Protein AF-A0A7X4JE07-F1 (afdb_monomer_lite)

Secondary structure (DSSP, 8-state):
-EEE-TTS--EEEEEEEEEEEEETTEEEEEEEEEEEE---TT--HHHHHHHHHHHHHHHHT--HHHHHHHHHHHHHHHHTTSSEEEEESS--SSS---EEEEESS-TTSTTS--

Foldseek 3Di:
DKDAQPPDRKIKDWDWDWDWDQDPNDIDTDTDTAMDIDDDPPDDPVVVVSVVVSRVVVVVPCDVVNVVVSLLVVLCVVQNPDQKDWDWDPPDPDDDTDIDIGGSDPPPPPVVPD

Structure (mmCIF, N/CA/C/O backbone):
data_AF-A0A7X4JE07-F1
#
_entry.id   AF-A0A7X4JE07-F1
#
loop_
_atom_site.group_PDB
_atom_site.id
_atom_site.type_symbol
_atom_site.label_atom_id
_atom_site.label_alt_id
_atom_site.label_comp_id
_atom_site.label_asym_id
_atom_site.label_entity_id
_atom_site.label_seq_id
_atom_site.pdbx_PDB_ins_code
_atom_site.Cartn_x
_atom_site.Cartn_y
_atom_site.Cartn_z
_atom_site.occupancy
_atom_site.B_iso_or_equiv
_atom_site.auth_seq_id
_atom_site.auth_comp_id
_atom_site.auth_asym_id
_atom_site.auth_atom_id
_atom_site.pdbx_PDB_model_num
ATOM 1 N N . MET A 1 1 ? 0.471 6.207 -6.468 1.00 81.88 1 MET A N 1
ATOM 2 C CA . MET A 1 1 ? 1.493 6.637 -7.456 1.00 81.88 1 MET A CA 1
ATOM 3 C C . MET A 1 1 ? 1.635 5.527 -8.475 1.00 81.88 1 MET A C 1
ATOM 5 O O . MET A 1 1 ? 1.522 4.376 -8.073 1.00 81.88 1 MET A O 1
ATOM 9 N N . THR A 1 2 ? 1.874 5.852 -9.739 1.00 93.19 2 THR A N 1
ATOM 10 C CA . THR A 1 2 ? 2.003 4.880 -10.834 1.00 93.19 2 THR A CA 1
ATOM 11 C C . THR A 1 2 ? 3.125 5.301 -11.782 1.00 93.19 2 THR A C 1
ATOM 13 O O . THR A 1 2 ? 3.585 6.445 -11.726 1.00 93.19 2 THR A O 1
ATOM 16 N N . GLY A 1 3 ? 3.583 4.389 -12.634 1.00 94.50 3 GLY A N 1
ATOM 17 C CA . GLY A 1 3 ? 4.543 4.691 -13.691 1.00 94.50 3 GLY A CA 1
ATOM 18 C C . GLY A 1 3 ? 4.943 3.452 -14.482 1.00 94.50 3 GLY A C 1
ATOM 19 O O . GLY A 1 3 ? 4.315 2.403 -14.371 1.00 94.50 3 GLY A O 1
ATOM 20 N N . THR A 1 4 ? 6.020 3.578 -15.251 1.00 96.25 4 THR A N 1
ATOM 21 C CA . THR A 1 4 ? 6.629 2.476 -16.009 1.00 96.25 4 THR A CA 1
ATOM 22 C C . THR A 1 4 ? 8.018 2.191 -15.451 1.00 96.25 4 THR A C 1
ATOM 24 O O . THR A 1 4 ? 8.731 3.119 -15.050 1.00 96.25 4 THR A O 1
ATOM 27 N N . VAL A 1 5 ? 8.395 0.915 -15.364 1.00 94.69 5 VAL A N 1
ATOM 28 C CA . VAL A 1 5 ? 9.730 0.512 -14.911 1.00 94.69 5 VAL A CA 1
ATOM 29 C C . VAL A 1 5 ? 10.755 0.968 -15.962 1.00 94.69 5 VAL A C 1
ATOM 31 O O . VAL A 1 5 ? 10.560 0.695 -17.150 1.00 94.69 5 VAL A O 1
ATOM 34 N N . PRO A 1 6 ? 11.834 1.682 -15.577 1.00 93.56 6 PRO A N 1
ATOM 35 C CA . PRO A 1 6 ? 12.782 2.249 -16.533 1.00 93.56 6 PRO A CA 1
ATOM 36 C C . PRO A 1 6 ? 13.335 1.213 -17.514 1.00 93.56 6 PRO A C 1
ATOM 38 O O . PRO A 1 6 ? 13.713 0.122 -17.104 1.00 93.56 6 PRO A O 1
ATOM 41 N N . LYS A 1 7 ? 13.433 1.592 -18.796 1.00 91.69 7 LYS A N 1
ATOM 42 C CA . LYS A 1 7 ? 13.927 0.740 -19.899 1.00 91.69 7 LYS A CA 1
ATOM 43 C C . LYS A 1 7 ? 13.078 -0.511 -20.181 1.00 91.69 7 LYS A C 1
ATOM 45 O O . LYS A 1 7 ? 13.529 -1.396 -20.895 1.00 91.69 7 LYS A O 1
ATOM 50 N N . THR A 1 8 ? 11.852 -0.567 -19.670 1.00 92.88 8 THR A N 1
ATOM 51 C CA . THR A 1 8 ? 10.886 -1.635 -19.960 1.00 92.88 8 THR A CA 1
ATOM 52 C C . THR A 1 8 ? 9.535 -1.027 -20.348 1.00 92.88 8 THR A C 1
ATOM 54 O O . THR A 1 8 ? 9.345 0.187 -20.262 1.00 92.88 8 THR A O 1
ATOM 57 N N . THR A 1 9 ? 8.582 -1.869 -20.739 1.00 93.62 9 THR A N 1
ATOM 58 C CA . THR A 1 9 ? 7.169 -1.500 -20.926 1.00 93.62 9 THR A CA 1
ATOM 59 C C . THR A 1 9 ? 6.290 -1.868 -19.724 1.00 93.62 9 THR A C 1
ATOM 61 O O . THR A 1 9 ? 5.085 -1.631 -19.757 1.00 93.62 9 THR A O 1
ATOM 64 N N . VAL A 1 10 ? 6.874 -2.415 -18.651 1.00 96.12 10 VAL A N 1
ATOM 65 C CA . VAL A 1 10 ? 6.145 -2.921 -17.480 1.00 96.12 10 VAL A CA 1
ATOM 66 C C . VAL A 1 10 ? 5.585 -1.766 -16.653 1.00 96.12 10 VAL A C 1
ATOM 68 O O . VAL A 1 10 ? 6.322 -0.875 -16.213 1.00 96.12 10 VAL A O 1
ATOM 71 N N . SER A 1 11 ? 4.275 -1.796 -16.412 1.00 96.50 11 SER A N 1
ATOM 72 C CA . SER A 1 11 ? 3.584 -0.861 -15.526 1.00 96.50 11 SER A CA 1
ATOM 73 C C . SER A 1 11 ? 3.906 -1.169 -14.057 1.00 96.50 11 SER A C 1
ATOM 75 O O . SER A 1 11 ? 4.138 -2.315 -13.663 1.00 96.50 11 SER A O 1
ATOM 77 N N . TRP A 1 12 ? 3.922 -0.135 -13.217 1.00 95.94 12 TRP A N 1
ATOM 78 C CA . TRP A 1 12 ? 3.990 -0.294 -11.768 1.00 95.94 12 TRP A CA 1
ATOM 79 C C . TRP A 1 12 ? 3.075 0.686 -11.042 1.00 95.94 12 TRP A C 1
ATOM 81 O O . TRP A 1 12 ? 2.774 1.785 -11.521 1.00 95.94 12 TRP A O 1
ATOM 91 N N . SER A 1 13 ? 2.670 0.303 -9.833 1.00 95.00 13 SER A N 1
ATOM 92 C CA . SER A 1 13 ? 1.868 1.133 -8.938 1.00 95.00 13 SER A CA 1
ATOM 93 C C . SER A 1 13 ? 2.255 0.945 -7.468 1.00 95.00 13 SER A C 1
ATOM 95 O O . SER A 1 13 ? 2.719 -0.119 -7.061 1.00 95.00 13 SER A O 1
ATOM 97 N N . GLU A 1 14 ? 2.089 1.993 -6.658 1.00 91.88 14 GLU A N 1
ATOM 98 C CA . GLU A 1 14 ? 2.019 1.844 -5.200 1.00 91.88 14 GLU A CA 1
ATOM 99 C C . GLU A 1 14 ? 0.643 1.298 -4.826 1.00 91.88 14 GLU A C 1
ATOM 101 O O . GLU A 1 14 ? -0.377 1.894 -5.180 1.00 91.88 14 GLU A O 1
ATOM 106 N N . ALA A 1 15 ? 0.635 0.233 -4.039 1.00 92.38 15 ALA A N 1
ATOM 107 C CA . ALA A 1 15 ? -0.553 -0.363 -3.453 1.00 92.38 15 ALA A CA 1
ATOM 108 C C . ALA A 1 15 ? -0.366 -0.531 -1.939 1.00 92.38 15 ALA A C 1
ATOM 110 O O . ALA A 1 15 ? 0.742 -0.402 -1.409 1.00 92.38 15 ALA A O 1
ATOM 111 N N . CYS A 1 16 ? -1.449 -0.847 -1.237 1.00 89.62 16 CYS A N 1
ATOM 112 C CA . CYS A 1 16 ? -1.407 -1.259 0.159 1.00 89.62 16 CYS A CA 1
ATOM 113 C C . CYS A 1 16 ? -2.047 -2.631 0.280 1.00 89.62 16 CYS A C 1
ATOM 115 O O . CYS A 1 16 ? -3.227 -2.797 -0.026 1.00 89.62 16 CYS A O 1
ATOM 117 N N . LYS A 1 17 ? -1.266 -3.615 0.720 1.00 89.75 17 LYS A N 1
ATOM 118 C CA . LYS A 1 17 ? -1.808 -4.915 1.083 1.00 89.75 17 LYS A CA 1
ATOM 119 C C . LYS A 1 17 ? -2.398 -4.818 2.485 1.00 89.75 17 LYS A C 1
ATOM 121 O O . LYS A 1 17 ? -1.749 -4.321 3.404 1.00 89.75 17 LYS A O 1
ATOM 126 N N . LEU A 1 18 ? -3.620 -5.316 2.627 1.00 87.12 18 LEU A N 1
ATOM 127 C CA . LEU A 1 18 ? -4.314 -5.422 3.902 1.00 87.12 18 LEU A CA 1
ATOM 128 C C . LEU A 1 18 ? -4.224 -6.861 4.393 1.00 87.12 18 LEU A C 1
ATOM 130 O O . LEU A 1 18 ? -4.508 -7.797 3.644 1.00 87.12 18 LEU A O 1
ATOM 134 N N . ARG A 1 19 ? -3.813 -7.041 5.645 1.00 87.00 19 ARG A N 1
ATOM 135 C CA . ARG A 1 19 ? -3.731 -8.358 6.276 1.00 87.00 19 ARG A CA 1
ATOM 136 C C . ARG A 1 19 ? -4.374 -8.310 7.648 1.00 87.00 19 ARG A C 1
ATOM 138 O O . ARG A 1 19 ? -4.022 -7.462 8.459 1.00 87.00 19 ARG A O 1
ATOM 145 N N . MET A 1 20 ? -5.282 -9.242 7.907 1.00 85.06 20 MET A N 1
ATOM 146 C CA . MET A 1 20 ? -5.824 -9.452 9.244 1.00 85.06 20 MET A CA 1
ATOM 147 C C . MET A 1 20 ? -5.002 -10.513 9.972 1.00 85.06 20 MET A C 1
ATOM 149 O O . MET A 1 20 ? -4.620 -11.523 9.378 1.00 85.06 20 MET A O 1
ATOM 153 N N . ASP A 1 21 ? -4.712 -10.275 11.245 1.00 84.62 21 ASP A N 1
ATOM 154 C CA . ASP A 1 21 ? -4.024 -11.224 12.121 1.00 84.62 21 ASP A CA 1
ATOM 155 C C . ASP A 1 21 ? -4.689 -11.240 13.497 1.00 84.62 21 ASP A C 1
ATOM 157 O O . ASP A 1 21 ? -5.192 -10.215 13.949 1.00 84.62 21 ASP A O 1
ATOM 161 N N . TYR A 1 22 ? -4.679 -12.384 14.175 1.00 84.44 22 TYR A N 1
ATOM 162 C CA . TYR A 1 22 ? -5.186 -12.506 15.540 1.00 84.44 22 TYR A CA 1
ATOM 163 C C . TYR A 1 22 ? -4.018 -12.744 16.496 1.00 84.44 22 TYR A C 1
ATOM 165 O O . TYR A 1 22 ? -3.350 -13.784 16.446 1.00 84.44 22 TYR A O 1
ATOM 173 N N . ARG A 1 23 ? -3.732 -11.747 17.338 1.00 82.88 23 ARG A N 1
ATOM 174 C CA . ARG A 1 23 ? -2.597 -11.719 18.273 1.00 82.88 23 ARG A CA 1
ATOM 175 C C . ARG A 1 23 ? -2.967 -10.907 19.511 1.00 82.88 23 ARG A C 1
ATOM 177 O O . ARG A 1 23 ? -3.692 -9.925 19.397 1.00 82.88 23 ARG A O 1
ATOM 184 N N . PHE A 1 24 ? -2.431 -11.278 20.675 1.00 84.06 24 PHE A N 1
ATOM 185 C CA . PHE A 1 24 ? -2.705 -10.593 21.952 1.00 84.06 24 PHE A CA 1
ATOM 186 C C . PHE A 1 24 ? -4.208 -10.460 22.253 1.00 84.06 24 PHE A C 1
ATOM 188 O O . PHE A 1 24 ? -4.671 -9.396 22.649 1.00 84.06 24 PHE A O 1
ATOM 195 N N . ASP A 1 25 ? -4.962 -11.529 21.984 1.00 82.62 25 ASP A N 1
ATOM 196 C CA . ASP A 1 25 ? -6.423 -11.597 22.110 1.00 82.62 25 ASP A CA 1
ATOM 197 C C . ASP A 1 25 ? -7.197 -10.514 21.335 1.00 82.62 25 ASP A C 1
ATOM 199 O O . ASP A 1 25 ? -8.355 -10.221 21.630 1.00 82.62 25 ASP A O 1
ATOM 203 N N . GLN A 1 26 ? -6.575 -9.932 20.305 1.00 75.88 26 GLN A N 1
ATOM 204 C CA . GLN A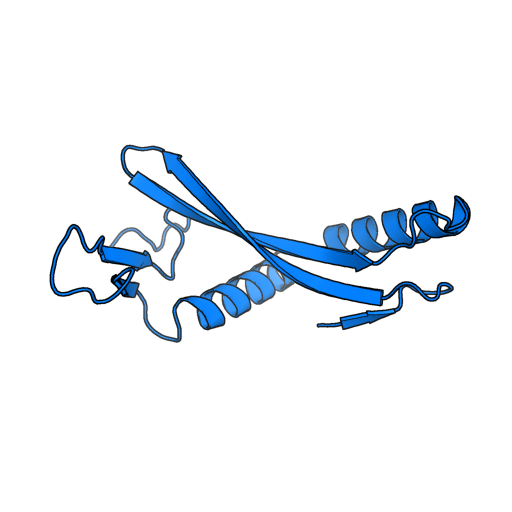 1 26 ? -7.145 -8.877 19.470 1.00 75.88 26 GLN A CA 1
ATOM 205 C C . GLN A 1 26 ? -6.942 -9.165 17.978 1.00 75.88 26 GLN A C 1
ATOM 207 O O . GLN A 1 26 ? -5.986 -9.830 17.566 1.00 75.88 26 GLN A O 1
ATOM 212 N N . ILE A 1 27 ? -7.857 -8.647 17.152 1.00 80.06 27 ILE A N 1
ATOM 213 C CA . ILE A 1 27 ? -7.722 -8.640 15.692 1.00 80.06 27 ILE A CA 1
ATOM 214 C C . ILE A 1 27 ? -6.943 -7.391 15.281 1.00 80.06 27 ILE A C 1
ATOM 216 O O . ILE A 1 27 ? -7.306 -6.271 15.630 1.00 80.06 27 ILE A O 1
ATOM 220 N N . TRP A 1 28 ? -5.901 -7.592 14.486 1.00 76.50 28 TRP A N 1
ATOM 221 C CA . TRP A 1 28 ? -5.039 -6.550 13.952 1.00 76.50 28 TRP A CA 1
ATOM 222 C C . TRP A 1 28 ? -5.249 -6.419 12.457 1.00 76.50 28 TRP A C 1
ATOM 224 O O . TRP A 1 28 ? -5.166 -7.411 11.733 1.00 76.50 28 TRP A O 1
ATOM 234 N N . LEU A 1 29 ? -5.440 -5.188 11.988 1.00 78.19 29 LEU A N 1
ATOM 235 C CA . LEU A 1 29 ? -5.334 -4.856 10.574 1.00 78.19 29 LEU A CA 1
ATOM 236 C C . LEU A 1 29 ? -3.933 -4.308 10.301 1.00 78.19 29 LEU A C 1
ATOM 238 O O . LEU A 1 29 ? -3.581 -3.214 10.741 1.00 78.19 29 LEU A O 1
ATOM 242 N N . LEU A 1 30 ? -3.127 -5.071 9.572 1.00 84.19 30 LEU A N 1
ATOM 243 C CA . LEU A 1 30 ? -1.811 -4.651 9.121 1.00 84.19 30 LEU A CA 1
ATOM 244 C C . LEU A 1 30 ? -1.905 -4.063 7.718 1.00 84.19 30 LEU A C 1
ATOM 246 O O . LEU A 1 30 ? -2.487 -4.660 6.809 1.00 84.19 30 LEU A O 1
ATOM 250 N N . LEU A 1 31 ? -1.289 -2.895 7.564 1.00 84.44 31 LEU A N 1
ATOM 251 C CA . LEU A 1 31 ? -1.147 -2.190 6.303 1.00 84.44 31 LEU A CA 1
ATOM 252 C C . LEU A 1 31 ? 0.292 -2.368 5.824 1.00 84.44 31 LEU A C 1
ATOM 254 O O . LEU A 1 31 ? 1.238 -1.936 6.483 1.00 84.44 31 LEU A O 1
ATOM 258 N N . GLU A 1 32 ? 0.455 -2.990 4.665 1.00 87.44 32 GLU A N 1
ATOM 259 C CA . GLU A 1 32 ? 1.752 -3.288 4.066 1.00 87.44 32 GLU A CA 1
ATOM 260 C C . GLU A 1 32 ? 1.862 -2.544 2.721 1.00 87.44 32 GLU A C 1
ATOM 262 O O . GLU A 1 32 ? 1.442 -3.068 1.683 1.00 87.44 32 GLU A O 1
ATOM 267 N N . PRO A 1 33 ? 2.413 -1.310 2.691 1.00 88.81 33 PRO A N 1
ATOM 268 C CA . PRO A 1 33 ? 2.652 -0.606 1.439 1.00 88.81 33 PRO A CA 1
ATOM 269 C C . PRO A 1 33 ? 3.579 -1.422 0.543 1.00 88.81 33 PRO A C 1
ATOM 271 O O . PRO A 1 33 ? 4.690 -1.787 0.936 1.00 88.81 33 PRO A O 1
ATOM 274 N N . MET A 1 34 ? 3.182 -1.652 -0.699 1.00 90.56 34 MET A N 1
ATOM 275 C CA . MET A 1 34 ? 3.928 -2.467 -1.650 1.00 90.56 34 MET A CA 1
ATOM 276 C C . MET A 1 34 ? 3.932 -1.839 -3.039 1.00 90.56 34 MET A C 1
ATOM 278 O O . MET A 1 34 ? 3.146 -0.949 -3.340 1.00 90.56 34 MET A O 1
ATOM 282 N N . VAL A 1 35 ? 4.856 -2.307 -3.870 1.00 93.00 35 VAL A N 1
ATOM 283 C CA . VAL A 1 35 ? 4.906 -1.966 -5.291 1.00 93.00 35 VAL A CA 1
ATOM 284 C C . VAL A 1 35 ? 4.354 -3.168 -6.040 1.00 93.00 35 VAL A C 1
ATOM 286 O O . VAL A 1 35 ? 4.849 -4.278 -5.826 1.00 93.00 35 VAL A O 1
ATOM 289 N N . VAL A 1 36 ? 3.324 -2.946 -6.848 1.00 94.75 36 VAL A N 1
ATOM 290 C CA . VAL A 1 36 ? 2.730 -3.946 -7.742 1.00 94.75 36 VAL A CA 1
ATOM 291 C C . VAL A 1 36 ? 3.220 -3.662 -9.153 1.00 94.75 36 VAL A C 1
ATOM 293 O O . VAL A 1 36 ? 3.329 -2.499 -9.542 1.00 94.75 36 VAL A O 1
ATOM 296 N N . THR A 1 37 ? 3.529 -4.719 -9.893 1.00 95.50 37 THR A N 1
ATOM 297 C CA . THR A 1 37 ? 4.026 -4.677 -11.270 1.00 95.50 37 THR A CA 1
ATOM 298 C C . THR A 1 37 ? 3.293 -5.720 -12.095 1.00 95.50 37 THR A C 1
ATOM 300 O O . THR A 1 37 ? 3.057 -6.818 -11.595 1.00 95.50 37 THR A O 1
ATOM 303 N N . GLU A 1 38 ? 2.982 -5.403 -13.345 1.00 92.56 38 GLU A N 1
ATOM 304 C CA . GLU A 1 38 ? 2.319 -6.324 -14.274 1.00 92.56 38 GLU A CA 1
ATOM 305 C C . GLU A 1 38 ? 3.348 -6.803 -15.301 1.00 92.56 38 GLU A C 1
ATOM 307 O O . GLU A 1 38 ? 3.542 -6.183 -16.347 1.00 92.56 38 GLU A O 1
ATOM 312 N N . VAL A 1 39 ? 4.082 -7.862 -14.955 1.00 93.19 39 VAL A N 1
ATOM 313 C CA . VAL A 1 39 ? 5.064 -8.476 -15.859 1.00 93.19 39 VAL A CA 1
ATOM 314 C C . VAL A 1 39 ? 4.365 -9.596 -16.630 1.00 93.19 39 VAL A C 1
ATOM 316 O O . VAL A 1 39 ? 3.776 -10.458 -15.979 1.00 93.19 39 VAL A O 1
ATOM 319 N N . PRO A 1 40 ? 4.400 -9.600 -17.973 1.00 91.38 40 PRO A N 1
ATOM 320 C CA . PRO A 1 40 ? 3.911 -10.728 -18.762 1.00 91.38 40 PRO A CA 1
ATOM 321 C C . PRO A 1 40 ? 4.660 -12.022 -18.419 1.00 91.38 40 PRO A C 1
ATOM 323 O O . PRO A 1 40 ? 5.875 -11.993 -18.221 1.00 91.38 40 PRO A O 1
ATOM 326 N N . ASP A 1 41 ? 3.957 -13.155 -18.386 1.00 90.12 41 ASP A N 1
ATOM 327 C CA . ASP A 1 41 ? 4.562 -14.461 -18.072 1.00 90.12 41 ASP A CA 1
ATOM 328 C C . ASP A 1 41 ? 5.607 -14.901 -19.116 1.00 90.12 41 ASP A C 1
ATOM 330 O O . ASP A 1 41 ? 6.505 -15.680 -18.807 1.00 90.12 41 ASP A O 1
ATOM 334 N N . ASP A 1 42 ? 5.503 -14.393 -20.348 1.00 93.44 42 ASP A N 1
ATOM 335 C CA . ASP A 1 42 ? 6.407 -14.647 -21.474 1.00 93.44 42 ASP A CA 1
ATOM 336 C C . ASP A 1 42 ? 7.517 -13.590 -21.621 1.00 93.44 42 ASP A C 1
ATOM 338 O O . ASP A 1 42 ? 8.234 -13.567 -22.627 1.00 93.44 42 ASP A O 1
ATOM 342 N N . ALA A 1 43 ? 7.671 -12.698 -20.639 1.00 92.31 43 ALA A N 1
ATOM 343 C CA . ALA A 1 43 ? 8.694 -11.666 -20.685 1.00 92.31 43 ALA A CA 1
ATOM 344 C C . ALA A 1 43 ? 10.117 -12.271 -20.669 1.00 92.31 43 ALA A C 1
ATOM 346 O O . ALA A 1 43 ? 10.362 -13.290 -20.025 1.00 92.31 43 ALA A O 1
ATOM 347 N N . PRO A 1 44 ? 11.100 -11.634 -21.330 1.00 93.81 44 PRO A N 1
ATOM 348 C CA . PRO A 1 44 ? 12.497 -12.049 -21.224 1.00 93.81 44 PRO A CA 1
ATOM 349 C C . PRO A 1 44 ? 13.027 -11.945 -19.785 1.00 93.81 44 PRO A C 1
ATOM 351 O O . PRO A 1 44 ? 12.674 -11.008 -19.065 1.00 93.81 44 PRO A O 1
ATOM 354 N N . ASP A 1 45 ? 13.960 -12.822 -19.401 1.00 94.56 45 ASP A N 1
ATOM 355 C CA . ASP A 1 45 ? 14.607 -12.820 -18.072 1.00 94.56 45 ASP A CA 1
ATOM 356 C C . ASP A 1 45 ? 15.191 -11.448 -17.688 1.00 94.56 45 ASP A C 1
ATOM 358 O O . ASP A 1 45 ? 15.113 -11.016 -16.538 1.00 94.56 45 ASP A O 1
ATOM 362 N N . GLU A 1 46 ? 15.721 -10.711 -18.667 1.00 94.62 46 GLU A N 1
ATOM 363 C CA . GLU A 1 46 ? 16.252 -9.355 -18.480 1.00 94.62 46 GLU A CA 1
ATOM 364 C C . GLU A 1 46 ? 15.193 -8.373 -17.953 1.00 94.62 46 GLU A C 1
ATOM 366 O O . GLU A 1 46 ? 15.498 -7.500 -17.137 1.00 94.62 46 GLU A O 1
ATOM 371 N N . VAL A 1 47 ? 13.934 -8.525 -18.383 1.00 94.44 47 VAL A N 1
ATOM 372 C CA . VAL A 1 47 ? 12.810 -7.711 -17.903 1.00 94.44 47 VAL A CA 1
ATOM 373 C C . VAL A 1 47 ? 12.469 -8.087 -16.465 1.00 94.44 47 VAL A C 1
ATOM 375 O O . VAL A 1 47 ? 12.276 -7.192 -15.640 1.00 94.44 47 VAL A O 1
ATOM 378 N N . PHE A 1 48 ? 12.445 -9.381 -16.135 1.00 94.00 48 PHE A N 1
ATOM 379 C CA . PHE A 1 48 ? 12.208 -9.841 -14.764 1.00 94.00 48 PHE A CA 1
ATOM 380 C C . PHE A 1 48 ? 13.256 -9.298 -13.791 1.00 94.00 48 PHE A C 1
ATOM 382 O O . PHE A 1 48 ? 12.899 -8.760 -12.738 1.00 94.00 48 PHE A O 1
ATOM 389 N N . GLU A 1 49 ? 14.537 -9.368 -14.153 1.00 94.88 49 GLU A N 1
ATOM 390 C CA . GLU A 1 49 ? 15.620 -8.846 -13.319 1.00 94.88 49 GLU A CA 1
ATOM 391 C C . GLU A 1 49 ? 15.562 -7.317 -13.191 1.00 94.88 49 GLU A C 1
ATOM 393 O O . GLU A 1 49 ? 15.663 -6.794 -12.077 1.00 94.88 49 GLU A O 1
ATOM 398 N N . ALA A 1 50 ? 15.280 -6.590 -14.279 1.00 95.06 50 ALA A N 1
ATOM 399 C CA . ALA A 1 50 ? 15.100 -5.137 -14.232 1.00 95.06 50 ALA A CA 1
ATOM 400 C C . ALA A 1 50 ? 13.938 -4.720 -13.309 1.00 95.06 50 ALA A C 1
ATOM 402 O O . ALA A 1 50 ? 14.062 -3.782 -12.515 1.00 95.06 50 ALA A O 1
ATOM 403 N N . VAL A 1 51 ? 12.809 -5.432 -13.370 1.00 95.31 51 VAL A N 1
ATOM 404 C CA . VAL A 1 51 ? 11.646 -5.184 -12.506 1.00 95.31 51 VAL A CA 1
ATOM 405 C C . VAL A 1 51 ? 11.969 -5.509 -11.049 1.00 95.31 51 VAL A C 1
ATOM 407 O O . VAL A 1 51 ? 11.647 -4.725 -10.149 1.00 95.31 51 VAL A O 1
ATOM 410 N N . ARG A 1 52 ? 12.644 -6.633 -10.792 1.00 94.56 52 ARG A N 1
ATOM 411 C CA . ARG A 1 52 ? 13.057 -7.044 -9.447 1.00 94.56 52 ARG A CA 1
ATOM 412 C C . ARG A 1 52 ? 14.001 -6.028 -8.812 1.00 94.56 52 ARG A C 1
ATOM 414 O O . ARG A 1 52 ? 13.795 -5.647 -7.654 1.00 94.56 52 ARG A O 1
ATOM 421 N N . GLU A 1 53 ? 15.008 -5.574 -9.553 1.00 95.62 53 GLU A N 1
ATOM 422 C CA . GLU A 1 53 ? 15.939 -4.543 -9.100 1.00 95.62 53 GLU A CA 1
ATOM 423 C C . GLU A 1 53 ? 15.207 -3.227 -8.825 1.00 95.62 53 GLU A C 1
ATOM 425 O O . GLU A 1 53 ? 15.359 -2.658 -7.743 1.00 95.62 53 GLU A O 1
ATOM 430 N N . PHE A 1 54 ? 14.326 -2.799 -9.734 1.00 95.00 54 PHE A N 1
ATOM 431 C CA . PHE A 1 54 ? 13.511 -1.600 -9.549 1.00 95.00 54 PHE A CA 1
ATOM 432 C C . PHE A 1 54 ? 12.679 -1.650 -8.259 1.00 95.00 54 PHE A C 1
ATOM 434 O O . PHE A 1 54 ? 12.693 -0.701 -7.467 1.00 95.00 54 PHE A O 1
ATOM 441 N N . VAL A 1 55 ? 11.968 -2.756 -8.012 1.00 93.69 55 VAL A N 1
ATOM 442 C CA . VAL A 1 55 ? 11.153 -2.927 -6.799 1.00 93.69 55 VAL A CA 1
ATOM 443 C C . VAL A 1 55 ? 12.032 -2.917 -5.548 1.00 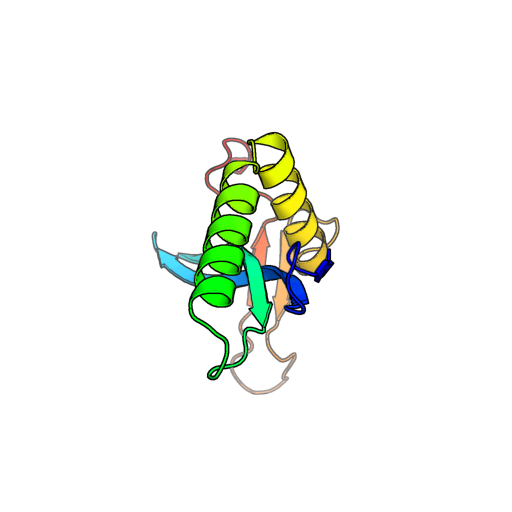93.69 55 VAL A C 1
ATOM 445 O O . VAL A 1 55 ? 11.670 -2.279 -4.552 1.00 93.69 55 VAL A O 1
ATOM 448 N N . ARG A 1 56 ? 13.189 -3.591 -5.584 1.00 92.81 56 ARG A N 1
ATOM 449 C CA . ARG A 1 56 ? 14.147 -3.627 -4.471 1.00 92.81 56 ARG A CA 1
ATOM 450 C C . ARG A 1 56 ? 14.660 -2.229 -4.140 1.00 92.81 56 ARG A C 1
ATOM 452 O O . ARG A 1 56 ? 14.556 -1.808 -2.989 1.00 92.81 56 ARG A O 1
ATOM 459 N N . ASP A 1 57 ? 15.147 -1.499 -5.135 1.00 92.44 57 ASP A N 1
ATOM 460 C CA . ASP A 1 57 ? 15.689 -0.151 -4.977 1.00 92.44 57 ASP A CA 1
ATOM 461 C C . ASP A 1 57 ? 14.636 0.822 -4.456 1.00 92.44 57 ASP A C 1
ATOM 463 O O . ASP A 1 57 ? 14.884 1.605 -3.535 1.00 92.44 57 ASP A O 1
ATOM 467 N N . ARG A 1 58 ? 13.421 0.744 -5.002 1.00 89.81 58 ARG A N 1
ATOM 468 C CA . ARG A 1 58 ? 12.309 1.587 -4.572 1.00 89.81 58 ARG A CA 1
ATOM 469 C C . ARG A 1 58 ? 11.937 1.333 -3.114 1.00 89.81 58 ARG A C 1
ATOM 471 O O . ARG A 1 58 ? 11.691 2.292 -2.385 1.00 89.81 58 ARG A O 1
ATOM 478 N N . ARG A 1 59 ? 11.933 0.072 -2.668 1.00 87.38 59 ARG A N 1
ATOM 479 C CA . ARG A 1 59 ? 11.715 -0.287 -1.257 1.00 87.38 59 ARG A CA 1
ATOM 480 C C . ARG A 1 59 ? 12.872 0.171 -0.371 1.00 87.38 59 ARG A C 1
ATOM 482 O O . ARG A 1 59 ? 12.612 0.753 0.676 1.00 87.38 59 ARG A O 1
ATOM 489 N N . ALA A 1 60 ? 14.118 -0.020 -0.800 1.00 86.50 60 ALA A N 1
ATOM 490 C CA . ALA A 1 60 ? 15.305 0.386 -0.046 1.00 86.50 60 ALA A CA 1
ATOM 491 C C . ALA A 1 60 ? 15.365 1.907 0.180 1.00 86.50 60 ALA A C 1
ATOM 493 O O . ALA A 1 60 ? 15.775 2.370 1.242 1.00 86.50 60 ALA A O 1
ATOM 494 N N . ARG A 1 61 ? 14.887 2.700 -0.786 1.00 84.44 61 ARG A N 1
ATOM 495 C CA . ARG A 1 61 ? 14.818 4.168 -0.683 1.00 84.44 61 ARG A CA 1
ATOM 496 C C . ARG A 1 61 ? 13.686 4.682 0.212 1.00 84.44 61 ARG A C 1
ATOM 498 O O . ARG A 1 61 ? 13.604 5.891 0.437 1.00 84.44 61 ARG A O 1
ATOM 505 N N . ARG A 1 62 ? 12.826 3.812 0.761 1.00 82.25 62 ARG A N 1
ATOM 506 C CA . ARG A 1 62 ? 11.797 4.190 1.746 1.00 82.25 62 ARG A CA 1
ATOM 507 C C . ARG A 1 62 ? 12.435 4.446 3.112 1.00 82.25 62 ARG A C 1
ATOM 509 O O . ARG A 1 62 ? 12.217 3.711 4.068 1.00 82.25 62 ARG A O 1
ATOM 516 N N . HIS A 1 63 ? 13.205 5.524 3.217 1.00 76.81 63 HIS A N 1
ATOM 517 C CA . HIS A 1 63 ? 13.673 6.013 4.509 1.00 76.81 63 HIS A CA 1
ATOM 518 C C . HIS A 1 63 ? 12.472 6.322 5.426 1.00 76.81 63 HIS A C 1
ATOM 520 O O . HIS A 1 63 ? 11.387 6.650 4.934 1.00 76.81 63 HIS A O 1
ATOM 526 N N . ASN A 1 64 ? 12.670 6.292 6.751 1.00 73.44 64 ASN A N 1
ATOM 527 C CA . ASN A 1 64 ? 11.600 6.398 7.762 1.00 73.44 64 ASN A CA 1
ATOM 528 C C . ASN A 1 64 ? 10.539 7.466 7.449 1.00 73.44 64 ASN A C 1
ATOM 530 O O . ASN A 1 64 ? 9.346 7.195 7.531 1.00 73.44 64 ASN A O 1
ATOM 534 N N . ARG A 1 65 ? 10.951 8.665 7.014 1.00 78.44 65 ARG A N 1
ATOM 535 C CA . ARG A 1 65 ? 10.014 9.740 6.643 1.00 78.44 65 ARG A CA 1
ATOM 536 C C . ARG A 1 65 ? 9.095 9.400 5.453 1.00 78.44 65 ARG A C 1
ATOM 538 O O . ARG A 1 65 ? 7.912 9.709 5.517 1.00 78.44 65 ARG A O 1
ATOM 545 N N . VAL A 1 66 ? 9.604 8.782 4.383 1.00 83.50 66 VAL A N 1
ATOM 546 C CA . VAL A 1 66 ? 8.789 8.397 3.209 1.00 83.50 66 VAL A CA 1
ATOM 547 C C . VAL A 1 66 ? 7.898 7.205 3.542 1.00 83.50 66 VAL A C 1
ATOM 549 O O . VAL A 1 66 ? 6.724 7.212 3.184 1.00 83.50 66 VAL A O 1
ATOM 552 N N . ALA A 1 67 ? 8.425 6.217 4.270 1.00 80.50 67 ALA A N 1
ATOM 553 C CA . ALA A 1 67 ? 7.634 5.080 4.735 1.00 80.50 67 ALA A CA 1
ATOM 554 C C . ALA A 1 67 ? 6.464 5.537 5.621 1.00 80.50 67 ALA A C 1
ATOM 556 O O . ALA A 1 67 ? 5.327 5.126 5.399 1.00 80.50 67 ALA A O 1
ATOM 557 N N . LYS A 1 68 ? 6.730 6.457 6.559 1.00 82.69 68 LYS A N 1
ATOM 558 C CA . LYS A 1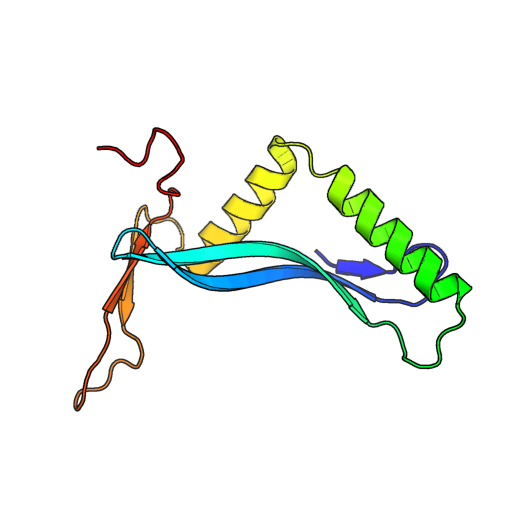 68 ? 5.705 7.065 7.410 1.00 82.69 68 LYS A CA 1
ATOM 559 C C . LYS A 1 68 ? 4.653 7.805 6.584 1.00 82.69 68 LYS A C 1
ATOM 561 O O . LYS A 1 68 ? 3.474 7.560 6.775 1.00 82.69 68 LYS A O 1
ATOM 566 N N . ALA A 1 69 ? 5.063 8.657 5.644 1.00 87.00 69 ALA A N 1
ATOM 567 C CA . ALA A 1 69 ? 4.122 9.406 4.810 1.00 87.00 69 ALA A CA 1
ATOM 568 C C . ALA A 1 69 ? 3.226 8.491 3.952 1.00 87.00 69 ALA A C 1
ATOM 570 O O . ALA A 1 69 ? 2.040 8.767 3.795 1.00 87.00 69 ALA A O 1
ATOM 571 N N . LEU A 1 70 ? 3.773 7.388 3.426 1.00 87.06 70 LEU A N 1
ATOM 572 C CA . LEU A 1 70 ? 2.993 6.382 2.698 1.00 87.06 70 LEU A CA 1
ATOM 573 C C . LEU A 1 70 ? 1.961 5.707 3.606 1.00 87.06 70 LEU A C 1
ATOM 575 O O . LEU A 1 70 ? 0.799 5.602 3.225 1.00 87.06 70 LEU A O 1
ATOM 579 N N . LEU A 1 71 ? 2.375 5.270 4.798 1.00 84.75 71 LEU A N 1
ATOM 580 C CA . LEU A 1 71 ? 1.470 4.666 5.777 1.00 84.75 71 LEU A CA 1
ATOM 58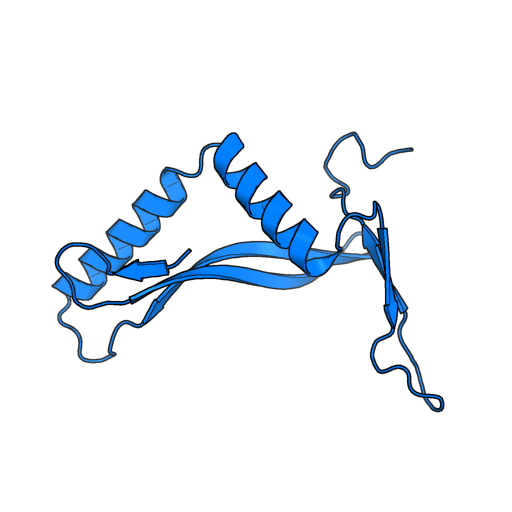1 C C . LEU A 1 71 ? 0.383 5.648 6.216 1.00 84.75 71 LEU A C 1
ATOM 583 O O . LEU A 1 71 ? -0.789 5.296 6.164 1.00 84.75 71 LEU A O 1
ATOM 587 N N . ASP A 1 72 ? 0.748 6.883 6.565 1.00 85.62 72 ASP A N 1
ATOM 588 C CA . ASP A 1 72 ? -0.199 7.931 6.956 1.00 85.62 72 ASP A CA 1
ATOM 589 C C . ASP A 1 72 ? -1.230 8.196 5.848 1.00 85.62 72 ASP A C 1
ATOM 591 O O . ASP A 1 72 ? -2.416 8.357 6.136 1.00 85.62 72 ASP A O 1
ATOM 595 N N . GLY A 1 73 ? -0.797 8.204 4.582 1.00 88.06 73 GLY A N 1
ATOM 596 C CA . GLY A 1 73 ? -1.683 8.351 3.428 1.00 88.06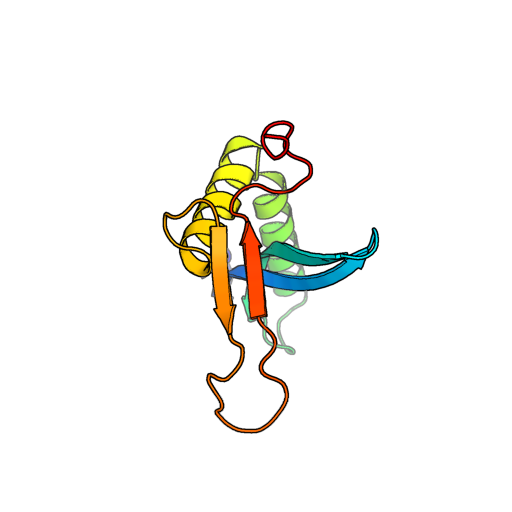 73 GLY A CA 1
ATOM 597 C C . GLY A 1 73 ? -2.689 7.206 3.315 1.00 88.06 73 GLY A C 1
ATOM 598 O O . GLY A 1 73 ? -3.884 7.454 3.169 1.00 88.06 73 GLY A O 1
ATOM 599 N N . TRP A 1 74 ? -2.237 5.956 3.443 1.00 88.25 74 TRP A N 1
ATOM 600 C CA . TRP A 1 74 ? -3.132 4.795 3.413 1.00 88.25 74 TRP A CA 1
ATOM 601 C C . TRP A 1 74 ? -4.081 4.749 4.609 1.00 88.25 74 TRP A C 1
ATOM 603 O O . TRP A 1 74 ? -5.269 4.494 4.429 1.00 88.25 74 TRP A O 1
ATOM 613 N N . ILE A 1 75 ? -3.589 5.057 5.810 1.00 84.62 75 ILE A N 1
ATOM 614 C CA . ILE A 1 75 ? -4.422 5.169 7.010 1.00 84.62 75 ILE A CA 1
ATOM 615 C C . ILE A 1 75 ? -5.491 6.240 6.792 1.00 84.62 75 ILE A C 1
ATOM 617 O O . ILE A 1 75 ? -6.660 5.984 7.053 1.00 84.62 75 ILE A O 1
ATOM 621 N N . SER A 1 76 ? -5.127 7.405 6.249 1.00 86.00 76 SER A N 1
ATOM 622 C CA . SER A 1 76 ? -6.090 8.470 5.960 1.00 86.00 76 SER A CA 1
ATOM 623 C C . SER A 1 76 ? -7.141 8.063 4.925 1.00 86.00 76 SER A C 1
ATOM 625 O O . SER A 1 76 ? -8.268 8.539 5.009 1.00 86.00 76 SER A O 1
ATOM 627 N N . LEU A 1 77 ? -6.799 7.214 3.953 1.00 85.31 77 LEU A N 1
ATOM 628 C CA . LEU A 1 77 ? -7.758 6.705 2.966 1.00 85.31 77 LEU A CA 1
ATOM 629 C C . LEU A 1 77 ? -8.727 5.677 3.567 1.00 85.31 77 LEU A C 1
ATOM 631 O O . LEU A 1 77 ? -9.880 5.623 3.155 1.00 85.31 77 LEU A O 1
ATOM 635 N N . ILE A 1 78 ? -8.269 4.870 4.526 1.00 80.75 78 ILE A N 1
ATOM 636 C CA . ILE A 1 78 ? -9.060 3.784 5.131 1.00 80.75 78 ILE A CA 1
ATOM 637 C C . ILE A 1 78 ? -9.904 4.291 6.309 1.00 80.75 78 ILE A C 1
ATOM 639 O O . ILE A 1 78 ? -11.080 3.957 6.427 1.00 80.75 78 ILE A O 1
ATOM 643 N N . VAL A 1 79 ? -9.296 5.093 7.184 1.00 78.31 79 VAL A N 1
ATOM 644 C CA . VAL A 1 79 ? -9.865 5.556 8.461 1.00 78.31 79 VAL A CA 1
ATOM 645 C C . VAL A 1 79 ? -10.412 6.984 8.364 1.00 78.31 79 VAL A C 1
ATOM 647 O O . VAL A 1 79 ? -11.252 7.386 9.165 1.00 78.31 79 VAL A O 1
ATOM 650 N N . GLY A 1 80 ? -9.995 7.756 7.357 1.00 80.62 80 GLY A N 1
ATOM 651 C CA . GLY A 1 80 ? -10.319 9.176 7.256 1.00 80.62 80 GLY A CA 1
ATOM 652 C C . GLY A 1 80 ? -9.432 10.037 8.161 1.00 80.62 80 GLY A C 1
ATOM 653 O O . GLY A 1 80 ? -8.288 9.695 8.463 1.00 80.62 80 GLY A O 1
ATOM 654 N N . GLY A 1 81 ? -9.950 11.198 8.569 1.00 77.12 81 GLY A N 1
ATOM 655 C CA . GLY A 1 81 ? -9.233 12.141 9.437 1.00 77.12 81 GLY A CA 1
ATOM 656 C C . GLY A 1 81 ? -9.348 11.852 10.939 1.00 77.12 81 GLY A C 1
ATOM 657 O O . GLY A 1 81 ? -8.591 12.433 11.721 1.00 77.12 81 GLY A O 1
ATOM 658 N N . GLU A 1 82 ? -10.274 10.980 11.341 1.00 74.50 82 GLU A N 1
ATOM 659 C CA . GLU A 1 82 ? -10.587 10.707 12.747 1.00 74.50 82 GLU A CA 1
ATOM 660 C C . GLU A 1 82 ? -9.528 9.819 13.425 1.00 74.50 82 GLU A C 1
ATOM 662 O O . GLU A 1 82 ? -8.742 9.133 12.769 1.00 74.50 82 GLU A O 1
ATOM 667 N N . GLN A 1 83 ? -9.449 9.881 14.760 1.00 71.94 83 GLN A N 1
ATOM 668 C CA . GLN A 1 83 ? -8.477 9.098 15.545 1.00 71.94 83 GLN A CA 1
ATOM 669 C C . GLN A 1 83 ? -8.849 7.619 15.635 1.00 71.94 83 GLN A C 1
ATOM 671 O O . GLN A 1 83 ? -7.966 6.763 15.718 1.00 71.94 83 GLN A O 1
ATOM 676 N N . SER A 1 84 ? -10.140 7.321 15.582 1.00 73.94 84 SER A N 1
ATOM 677 C CA . SER A 1 84 ? -10.656 5.980 15.392 1.00 73.94 84 SER A CA 1
ATOM 678 C C . SER A 1 84 ? -11.851 6.028 14.460 1.00 73.94 84 SER A C 1
ATOM 680 O O . SER A 1 84 ? -12.499 7.063 14.317 1.00 73.94 84 SER A O 1
ATOM 682 N N . VAL A 1 85 ? -12.125 4.912 13.795 1.00 76.06 85 VAL A N 1
ATOM 683 C CA . VAL A 1 85 ? -13.323 4.764 12.986 1.00 76.06 85 VAL A CA 1
ATOM 684 C C . VAL A 1 85 ? -14.004 3.450 13.321 1.00 76.06 85 VAL A C 1
ATOM 686 O O . VAL A 1 85 ? -13.385 2.388 13.260 1.00 76.06 85 VAL A O 1
ATOM 689 N N . ARG A 1 86 ? -15.290 3.513 13.671 1.00 74.12 86 ARG A N 1
ATOM 690 C CA . ARG A 1 86 ? -16.122 2.316 13.804 1.00 74.12 86 ARG A CA 1
ATOM 691 C C . ARG A 1 86 ? -16.787 1.989 12.480 1.00 74.12 86 ARG A C 1
ATOM 693 O O . ARG A 1 86 ? -17.338 2.872 11.812 1.00 74.12 86 ARG A O 1
ATOM 700 N N . ARG A 1 87 ? -16.695 0.726 12.075 1.00 73.00 87 ARG A N 1
ATOM 701 C CA . ARG A 1 87 ? -17.284 0.217 10.838 1.00 73.00 87 ARG A CA 1
ATOM 702 C C . ARG A 1 87 ? -18.000 -1.093 11.106 1.00 73.00 87 ARG A C 1
ATOM 704 O O . ARG A 1 87 ? -17.447 -2.000 11.722 1.00 73.00 87 ARG A O 1
ATOM 711 N N . ARG A 1 88 ? -19.235 -1.145 10.623 1.00 69.81 88 ARG A N 1
ATOM 712 C CA . ARG A 1 88 ? -20.065 -2.342 10.558 1.00 69.81 88 ARG A CA 1
ATOM 713 C C . ARG A 1 88 ? -19.845 -3.028 9.226 1.00 69.81 88 ARG A C 1
ATOM 715 O O . ARG A 1 88 ? -19.428 -2.381 8.264 1.00 69.81 88 ARG A O 1
ATOM 722 N N . THR A 1 89 ? -20.056 -4.335 9.193 1.00 71.31 89 THR A N 1
ATOM 723 C CA . THR A 1 89 ? -19.588 -5.149 8.071 1.00 71.31 89 THR A CA 1
ATOM 724 C C . THR A 1 89 ? -20.532 -5.021 6.885 1.00 71.31 89 THR A C 1
ATOM 726 O O . THR A 1 89 ? -20.092 -4.699 5.784 1.00 71.31 89 THR A O 1
ATOM 729 N N . PHE A 1 90 ? -21.829 -5.240 7.115 1.00 73.19 90 PHE A N 1
ATOM 730 C CA . PHE A 1 90 ? -22.825 -5.279 6.040 1.00 73.19 90 PHE A CA 1
ATOM 731 C C . PHE A 1 90 ? -24.056 -4.408 6.302 1.00 73.19 90 PHE A C 1
ATOM 733 O O . PHE A 1 90 ? -24.912 -4.339 5.425 1.00 73.19 90 PHE A O 1
ATOM 740 N N . ASP A 1 91 ? -24.142 -3.751 7.469 1.00 67.12 91 ASP A N 1
ATOM 741 C CA . ASP A 1 91 ? -25.308 -2.952 7.888 1.00 67.12 91 ASP A CA 1
ATOM 742 C C . ASP A 1 91 ? -26.624 -3.740 7.727 1.00 67.12 91 ASP A C 1
ATOM 744 O O . ASP A 1 91 ? -27.639 -3.251 7.230 1.00 67.12 91 ASP A O 1
ATOM 748 N N . ILE A 1 92 ? -26.568 -5.028 8.081 1.00 76.94 92 ILE A N 1
ATOM 749 C CA . ILE A 1 92 ? -27.683 -5.964 7.943 1.00 76.94 92 ILE A CA 1
ATOM 750 C C . ILE A 1 92 ? -28.498 -6.004 9.231 1.00 76.94 92 ILE A C 1
ATOM 752 O O . ILE A 1 92 ? -27.960 -6.092 10.331 1.00 76.94 92 ILE A O 1
ATOM 756 N N . SER A 1 93 ? -29.821 -5.963 9.083 1.00 65.00 93 SER A N 1
ATOM 757 C CA . SER A 1 93 ? -30.764 -5.975 10.204 1.00 65.00 93 SER A CA 1
ATOM 758 C C . SER A 1 93 ? -30.978 -7.359 10.825 1.00 65.00 93 SER A C 1
ATOM 760 O O . SER A 1 93 ? -31.573 -7.448 11.895 1.00 65.00 93 SER A O 1
ATOM 762 N N . ASP A 1 94 ? -30.551 -8.427 10.146 1.00 64.56 94 ASP A N 1
ATOM 763 C CA . ASP A 1 94 ? -30.715 -9.814 10.585 1.00 64.56 94 ASP A CA 1
ATOM 764 C C . ASP A 1 94 ? -29.389 -10.578 10.424 1.00 64.56 94 ASP A C 1
ATOM 766 O O . ASP A 1 94 ? -28.762 -10.528 9.362 1.00 64.56 94 ASP A O 1
ATOM 770 N N . GLY A 1 95 ? -28.945 -11.250 11.490 1.00 70.19 95 GLY A N 1
ATOM 771 C CA . GLY A 1 95 ? -27.647 -11.928 11.587 1.00 70.19 95 GLY A CA 1
ATOM 772 C C . GLY A 1 95 ? -26.612 -11.239 12.493 1.00 70.19 95 GLY A C 1
ATOM 773 O O . GLY A 1 95 ? -26.921 -10.338 13.271 1.00 70.19 95 GLY A O 1
ATOM 774 N N . VAL A 1 96 ? -25.361 -11.710 12.430 1.00 68.12 96 VAL A N 1
ATOM 775 C CA . VAL A 1 96 ? -24.228 -11.125 13.170 1.00 68.12 96 VAL A CA 1
ATOM 776 C 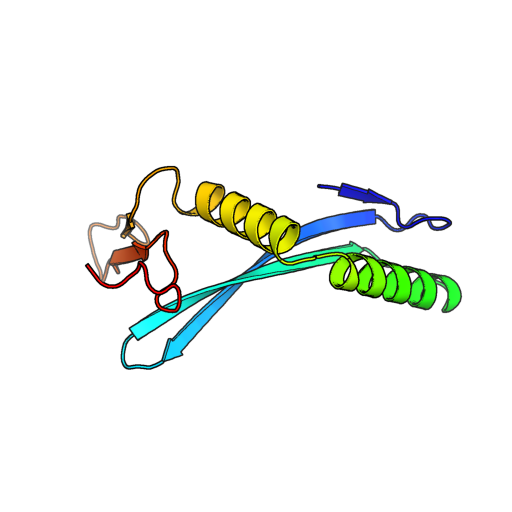C . VAL A 1 96 ? -23.613 -10.010 12.329 1.00 68.12 96 VAL A C 1
ATOM 778 O O . VAL A 1 96 ? -22.918 -10.287 11.352 1.00 68.12 96 VAL A O 1
ATOM 781 N N . ASP A 1 97 ? -23.837 -8.758 12.725 1.00 69.31 97 ASP A N 1
ATOM 782 C CA . ASP A 1 97 ? -23.141 -7.604 12.152 1.00 69.31 97 ASP A CA 1
ATOM 783 C C . ASP A 1 97 ? -21.914 -7.281 13.007 1.00 69.31 97 ASP A C 1
ATOM 785 O O . ASP A 1 97 ? -22.007 -6.676 14.077 1.00 69.31 97 ASP A O 1
ATOM 789 N N . ALA A 1 98 ? -20.751 -7.767 12.571 1.00 67.38 98 ALA A N 1
ATOM 790 C CA . ALA A 1 98 ? -19.512 -7.504 13.283 1.00 67.38 98 ALA A CA 1
ATOM 791 C C . ALA A 1 98 ? -19.169 -6.009 13.185 1.00 67.38 98 ALA A C 1
ATOM 793 O O . ALA A 1 98 ? -19.163 -5.420 12.100 1.00 67.38 98 ALA A O 1
ATOM 794 N N . GLU A 1 99 ? -18.882 -5.401 14.334 1.00 69.38 99 GLU A N 1
ATOM 795 C CA . GLU A 1 99 ? -18.410 -4.025 14.431 1.00 69.38 99 GLU A CA 1
ATOM 796 C C . GLU A 1 99 ? -16.916 -4.032 14.756 1.00 69.38 99 GLU A C 1
ATOM 798 O O . GLU A 1 99 ? -16.459 -4.721 15.669 1.00 69.38 99 GLU A O 1
ATOM 803 N N . PHE A 1 100 ? -16.154 -3.253 13.995 1.00 72.50 100 PHE A N 1
ATOM 804 C CA . PHE A 1 100 ? -14.719 -3.096 14.176 1.00 72.50 100 PHE A CA 1
ATOM 805 C C . PHE A 1 100 ? -14.404 -1.636 14.462 1.00 72.50 100 PHE A C 1
ATOM 807 O O . PHE A 1 100 ? -14.913 -0.745 13.783 1.00 72.50 100 PHE A O 1
ATOM 814 N N . GLU A 1 101 ? -13.525 -1.388 15.429 1.00 73.44 101 GLU A N 1
ATOM 815 C CA . GLU A 1 101 ? -12.922 -0.077 15.641 1.00 73.44 101 GLU A CA 1
ATOM 816 C C . GLU A 1 101 ? -11.493 -0.091 15.096 1.00 73.44 101 GLU A C 1
ATOM 818 O O . GLU A 1 101 ? -10.635 -0.834 15.572 1.00 73.44 101 GLU A O 1
ATOM 823 N N . LEU A 1 102 ? -11.238 0.716 14.069 1.00 73.81 102 LEU A N 1
ATOM 824 C CA . LEU A 1 102 ? -9.909 0.892 13.500 1.00 73.81 102 LEU A CA 1
ATOM 825 C C . LEU A 1 102 ? -9.291 2.152 14.097 1.00 73.81 102 LEU A C 1
ATOM 827 O O . LEU A 1 102 ? -9.796 3.255 13.895 1.00 73.81 102 LEU A O 1
ATOM 831 N N . LEU A 1 103 ? -8.187 1.994 14.819 1.00 71.12 103 LEU A N 1
ATOM 832 C CA . LEU A 1 103 ? -7.422 3.108 15.369 1.00 71.12 103 LEU A CA 1
ATOM 833 C C . LEU A 1 103 ? -6.448 3.649 14.319 1.00 71.12 103 LEU A C 1
ATOM 835 O O . LEU A 1 103 ? -5.768 2.891 13.627 1.00 71.12 103 LEU A O 1
ATOM 839 N N . ARG A 1 104 ? -6.321 4.974 14.242 1.00 70.62 104 ARG A N 1
ATOM 840 C CA . ARG A 1 104 ? -5.351 5.653 13.370 1.00 70.62 104 ARG A CA 1
ATOM 841 C C . ARG A 1 104 ? -3.906 5.407 13.807 1.00 70.62 104 ARG A C 1
ATOM 843 O O . ARG A 1 104 ? -2.984 5.381 12.994 1.00 70.62 104 ARG A O 1
ATOM 850 N N . THR A 1 105 ? -3.715 5.262 15.109 1.00 67.56 105 THR A N 1
ATOM 851 C CA . THR A 1 105 ? -2.413 5.152 15.754 1.00 67.56 105 THR A CA 1
ATOM 852 C C . THR A 1 105 ? -2.133 3.680 16.037 1.00 67.56 105 THR A C 1
ATOM 854 O O . THR A 1 105 ? -2.858 3.047 16.799 1.00 67.56 105 THR A O 1
ATOM 857 N N . SER A 1 106 ? -1.087 3.115 15.423 1.00 64.44 106 SER A N 1
ATOM 858 C CA . SER A 1 106 ? -0.706 1.720 15.677 1.00 64.44 106 SER A CA 1
ATOM 859 C C . SER A 1 106 ? -0.375 1.526 17.158 1.00 64.44 106 SER A C 1
ATOM 861 O O . SER A 1 106 ? 0.317 2.375 17.733 1.00 64.44 106 SER A O 1
ATOM 863 N N . ALA A 1 107 ? -0.760 0.393 17.742 1.00 54.94 107 ALA A N 1
ATOM 864 C CA . ALA A 1 107 ? -0.532 0.107 19.161 1.00 54.94 107 ALA A CA 1
ATOM 865 C C . ALA A 1 107 ? 0.947 0.115 19.597 1.00 54.94 107 ALA A C 1
ATOM 867 O O . ALA A 1 107 ? 1.235 0.235 20.781 1.00 54.94 107 ALA A O 1
ATOM 868 N N . PHE A 1 108 ? 1.891 0.014 18.654 1.00 56.50 108 PHE A N 1
ATOM 869 C CA . PHE A 1 108 ? 3.334 0.078 18.922 1.00 56.50 108 PHE A CA 1
ATOM 870 C C . PHE A 1 108 ? 3.949 1.469 18.749 1.00 56.50 108 PHE A C 1
ATOM 872 O O . PHE A 1 108 ? 5.156 1.643 18.909 1.00 56.50 108 PHE A O 1
ATOM 879 N N . SER A 1 109 ? 3.145 2.485 18.451 1.00 53.69 109 SER A N 1
ATOM 880 C CA . SER A 1 109 ? 3.592 3.856 18.664 1.00 53.69 109 SER A CA 1
ATOM 881 C C . SER A 1 109 ? 3.354 4.172 20.139 1.00 53.69 109 SER A C 1
ATOM 883 O O . SER A 1 109 ? 2.248 3.966 20.635 1.00 53.69 109 SER A O 1
ATOM 885 N N . GLY A 1 110 ? 4.352 4.681 20.865 1.00 48.09 110 GLY A N 1
ATOM 886 C CA . GLY A 1 110 ? 4.217 5.095 22.277 1.00 48.09 110 GLY A CA 1
ATOM 887 C C . GLY A 1 110 ? 3.240 6.264 22.515 1.00 48.09 110 GLY A C 1
ATOM 888 O O . GLY A 1 110 ? 3.399 7.031 23.456 1.00 48.09 110 GLY A O 1
ATOM 889 N N . GLN A 1 111 ? 2.287 6.462 21.607 1.00 50.97 111 GLN A N 1
ATOM 890 C CA . GLN A 1 111 ? 1.198 7.428 21.611 1.00 50.97 111 GLN A CA 1
ATOM 891 C C . GLN A 1 111 ? -0.174 6.741 21.705 1.00 50.97 111 GLN A C 1
ATOM 893 O O . GLN A 1 111 ? -1.153 7.418 21.991 1.00 50.97 111 GLN A O 1
ATOM 898 N N . ALA A 1 112 ? -0.261 5.419 21.495 1.00 45.72 112 ALA A N 1
ATOM 899 C CA . ALA A 1 112 ? -1.512 4.660 21.607 1.00 45.72 112 ALA A CA 1
ATOM 900 C C . ALA A 1 112 ? -1.978 4.450 23.062 1.00 45.72 112 ALA A C 1
ATOM 902 O O . ALA A 1 112 ? -3.042 3.889 23.295 1.00 45.72 112 ALA A O 1
ATOM 903 N N . GLN A 1 113 ? -1.177 4.878 24.039 1.00 39.66 113 GLN A N 1
ATOM 904 C CA . GLN A 1 113 ? -1.443 4.699 25.460 1.00 39.66 113 GLN A CA 1
ATOM 905 C C . GLN A 1 113 ? -1.906 6.024 26.072 1.00 39.66 113 GLN A C 1
ATOM 907 O O . GLN A 1 113 ? -1.119 6.734 26.698 1.00 39.66 113 GLN A O 1
ATOM 912 N N . ARG A 1 114 ? -3.172 6.379 25.839 1.00 37.72 114 ARG A N 1
ATOM 913 C CA . ARG A 1 114 ? -3.927 7.362 26.626 1.00 37.72 114 ARG A CA 1
ATOM 914 C C . ARG A 1 114 ? -5.392 6.980 26.683 1.00 37.72 114 ARG A C 1
ATOM 916 O O . ARG A 1 114 ? -5.929 6.625 25.614 1.00 37.72 114 ARG A O 1
#

pLDDT: mean 81.72, std 12.92, range [37.72, 96.5]

Sequence (114 aa):
MTGTVPKTTVSWSEACKLRMDYRFDQIWLLLEPMVVTEVPDDAPDEVFEAVREFVRDRRARRHNRVAKALLDGWISLIVGGEQSVRRRTFDISDGVDAEFELLRTSAFSGQAQR

Radius of gyration: 18.43 Å; chains: 1; bounding box: 47×27×48 Å